Protein AF-A0A4Y3L1F6-F1 (afdb_monomer_lite)

Sequence (162 aa):
MAGRTELAGSAWRTVTEQWPRVVQTWRLVDDFLRQHPELPAAAQRTLEAGRARLAAAQQQRSPEARVRATLATVRRLADECVAHAPDDAALAEQVAAWRRGADRIDQALTLVAARRGLARRRMLARVVERTDALAGEAFDQLVADTGRQQPSPGTGADVPSG

Structure (mmCIF, N/CA/C/O backbone):
data_AF-A0A4Y3L1F6-F1
#
_entry.id   AF-A0A4Y3L1F6-F1
#
loop_
_atom_site.group_PDB
_atom_site.id
_atom_site.type_symbol
_atom_site.label_atom_id
_atom_site.label_alt_id
_atom_site.label_comp_id
_atom_site.label_asym_id
_atom_site.label_entity_id
_atom_site.label_seq_id
_atom_site.pdbx_PDB_ins_code
_atom_site.Cartn_x
_atom_site.Cartn_y
_atom_site.Cartn_z
_atom_site.occupancy
_atom_site.B_iso_or_equiv
_atom_site.auth_seq_id
_atom_site.auth_comp_id
_atom_site.auth_asym_id
_atom_site.auth_atom_id
_atom_site.pdbx_PDB_model_num
ATOM 1 N N . MET A 1 1 ? -33.761 6.310 20.588 1.00 41.97 1 MET A N 1
ATOM 2 C CA . MET A 1 1 ? -32.909 5.823 19.476 1.00 41.97 1 MET A CA 1
ATOM 3 C C . MET A 1 1 ? -32.125 6.991 18.860 1.00 41.97 1 MET A C 1
ATOM 5 O O . MET A 1 1 ? -32.514 7.479 17.812 1.00 41.97 1 MET A O 1
ATOM 9 N N . ALA A 1 2 ? -31.046 7.465 19.494 1.00 40.25 2 ALA A N 1
ATOM 10 C CA . ALA A 1 2 ? -30.348 8.699 19.081 1.00 40.25 2 ALA A CA 1
ATOM 11 C C . ALA A 1 2 ? -28.813 8.546 18.959 1.00 40.25 2 ALA A C 1
ATOM 13 O O . ALA A 1 2 ? -28.084 9.503 19.151 1.00 40.25 2 ALA A O 1
ATOM 14 N N . GLY A 1 3 ? -28.303 7.338 18.672 1.00 38.50 3 GLY A N 1
ATOM 15 C CA . GLY A 1 3 ? -26.856 7.050 18.738 1.00 38.50 3 GLY A CA 1
ATOM 16 C C . GLY A 1 3 ? -26.169 6.625 17.433 1.00 38.50 3 GLY A C 1
ATOM 17 O O . GLY A 1 3 ? -24.971 6.365 17.447 1.00 38.50 3 GLY A O 1
ATOM 18 N N . ARG A 1 4 ? -26.887 6.498 16.305 1.00 39.12 4 ARG A N 1
ATOM 19 C CA . ARG A 1 4 ? -26.308 5.963 15.047 1.00 39.12 4 ARG A CA 1
ATOM 20 C C . ARG A 1 4 ? -25.845 7.028 14.048 1.00 39.12 4 ARG A C 1
ATOM 22 O O . ARG A 1 4 ? -24.990 6.730 13.221 1.00 39.12 4 ARG A O 1
ATOM 29 N N . THR A 1 5 ? -26.347 8.256 14.132 1.00 40.31 5 THR A N 1
ATOM 30 C CA . THR A 1 5 ? -26.013 9.339 13.191 1.00 40.31 5 THR A CA 1
ATOM 31 C C . THR A 1 5 ? -24.719 10.082 13.553 1.00 40.31 5 THR A C 1
ATOM 33 O O . THR A 1 5 ? -23.971 10.465 12.657 1.00 40.31 5 THR A O 1
ATOM 36 N N . GLU A 1 6 ? -24.361 10.197 14.836 1.00 37.72 6 GLU A N 1
ATOM 37 C CA . GLU A 1 6 ? -23.118 10.874 15.264 1.00 37.72 6 GLU A CA 1
ATOM 38 C C . GLU A 1 6 ? -21.836 10.064 14.987 1.00 37.72 6 GLU A C 1
ATOM 40 O O . GLU A 1 6 ? -20.769 10.622 14.700 1.00 37.72 6 GLU A O 1
ATOM 45 N N . LEU A 1 7 ? -21.926 8.730 15.009 1.00 41.75 7 LEU A N 1
ATOM 46 C CA . LEU A 1 7 ? -20.793 7.852 14.698 1.00 41.75 7 LEU A CA 1
ATOM 47 C C . LEU A 1 7 ? -20.463 7.851 13.198 1.00 41.75 7 LEU A C 1
ATOM 49 O O . LEU A 1 7 ? -19.289 7.796 12.834 1.00 41.75 7 LEU A O 1
ATOM 53 N N . ALA A 1 8 ? -21.475 7.990 12.336 1.00 38.34 8 ALA A N 1
ATOM 54 C CA . ALA A 1 8 ? -21.279 8.118 10.896 1.00 38.34 8 ALA A CA 1
ATOM 55 C C . ALA A 1 8 ? -20.561 9.433 10.541 1.00 38.34 8 ALA A C 1
ATOM 57 O O . ALA A 1 8 ? -19.616 9.417 9.760 1.00 38.34 8 ALA A O 1
ATOM 58 N N . GLY A 1 9 ? -20.930 10.553 11.175 1.00 35.06 9 GLY A N 1
ATOM 59 C CA . GLY A 1 9 ? -20.340 11.869 10.892 1.00 35.06 9 GLY A CA 1
ATOM 60 C C . GLY A 1 9 ? -18.898 12.059 11.379 1.00 35.06 9 GLY A C 1
ATOM 61 O O . GLY A 1 9 ? -18.149 12.833 10.783 1.00 35.06 9 GLY A O 1
ATOM 62 N N . SER A 1 10 ? -18.483 11.366 12.444 1.00 45.97 10 SER A N 1
ATOM 63 C CA . SER A 1 10 ? -17.103 11.437 12.955 1.00 45.97 10 SER A CA 1
ATOM 64 C C . SER A 1 10 ? -16.158 10.473 12.233 1.00 45.97 10 SER A C 1
ATOM 66 O O . SER A 1 10 ? -15.043 10.864 11.900 1.00 45.97 10 SER A O 1
ATOM 68 N N . ALA A 1 11 ? -16.618 9.261 11.895 1.00 45.91 11 ALA A N 1
ATOM 69 C CA . ALA A 1 11 ? -15.868 8.347 11.034 1.00 45.91 11 ALA A CA 1
ATOM 70 C C . ALA A 1 11 ? -15.691 8.917 9.617 1.00 45.91 11 ALA A C 1
ATOM 72 O O . ALA A 1 11 ? -14.611 8.797 9.046 1.00 45.91 11 ALA A O 1
ATOM 73 N N . TRP A 1 12 ? -16.713 9.590 9.075 1.00 39.59 12 TRP A N 1
ATOM 74 C CA . TRP A 1 12 ? -16.629 10.265 7.778 1.00 39.59 12 TRP A CA 1
ATOM 75 C C . TRP A 1 12 ? -15.608 11.407 7.784 1.00 39.59 12 TRP A C 1
ATOM 77 O O . TRP A 1 12 ? -14.803 11.492 6.865 1.00 39.59 12 TRP A O 1
ATOM 87 N N . ARG A 1 13 ? -15.558 12.210 8.858 1.00 44.97 13 ARG A N 1
ATOM 88 C CA . ARG A 1 13 ? -14.578 13.300 9.001 1.00 44.97 13 ARG A CA 1
ATOM 89 C C . ARG A 1 13 ? -13.135 12.812 9.064 1.00 44.97 13 ARG A C 1
ATOM 91 O O . ARG A 1 13 ? -12.298 13.342 8.346 1.00 44.97 13 ARG A O 1
ATOM 98 N N . THR A 1 14 ? -12.850 11.767 9.843 1.00 46.41 14 THR A N 1
ATOM 99 C CA . THR A 1 14 ? -11.494 11.191 9.913 1.00 46.41 14 THR A CA 1
ATOM 100 C C . THR A 1 14 ? -11.071 10.582 8.576 1.00 46.41 14 THR A C 1
ATOM 102 O O . THR A 1 14 ? -9.917 10.700 8.183 1.00 46.41 14 THR A O 1
ATOM 105 N N . VAL A 1 15 ? -12.013 9.986 7.841 1.00 44.31 15 VAL A N 1
ATOM 106 C CA . VAL A 1 15 ? -11.771 9.487 6.484 1.00 44.31 15 VAL A CA 1
ATOM 107 C C . VAL A 1 15 ? -11.466 10.631 5.518 1.00 44.31 15 VAL A C 1
ATOM 109 O O . VAL A 1 15 ? -10.525 10.504 4.748 1.00 44.31 15 VAL A O 1
ATOM 112 N N . THR A 1 16 ? -12.194 11.750 5.575 1.00 48.69 16 THR A N 1
ATOM 113 C CA . THR A 1 16 ? -11.949 12.914 4.703 1.00 48.69 16 THR A CA 1
ATOM 114 C C . THR A 1 16 ? -10.721 13.743 5.096 1.00 48.69 16 THR A C 1
ATOM 116 O O . THR A 1 16 ? -10.117 14.367 4.233 1.00 48.69 16 THR A O 1
ATOM 119 N N . GLU A 1 17 ? -10.315 13.741 6.368 1.00 47.56 17 GLU A N 1
ATOM 120 C CA . GLU A 1 17 ? -9.121 14.456 6.851 1.00 47.56 17 GLU A CA 1
ATOM 121 C C . GLU A 1 17 ? -7.819 13.688 6.561 1.00 47.56 17 GLU A C 1
ATOM 123 O O . GLU A 1 17 ? -6.792 14.308 6.302 1.00 47.56 17 GLU A O 1
ATOM 128 N N . GLN A 1 18 ? -7.856 12.348 6.540 1.00 46.97 18 GLN A N 1
ATOM 129 C CA . GLN A 1 18 ? -6.707 11.497 6.172 1.00 46.97 18 GLN A CA 1
ATOM 130 C C . GLN A 1 18 ? -6.608 11.224 4.655 1.00 46.97 18 GLN A C 1
ATOM 132 O O . GLN A 1 18 ? -5.600 10.731 4.161 1.00 46.97 18 GLN A O 1
ATOM 137 N N . TRP A 1 19 ? -7.616 11.663 3.898 1.00 48.81 19 TRP A N 1
ATOM 138 C CA . TRP A 1 19 ? -7.794 11.528 2.448 1.00 48.81 19 TRP A CA 1
ATOM 139 C C . TRP A 1 19 ? -6.757 12.189 1.506 1.00 48.81 19 TRP A C 1
ATOM 141 O O . TRP A 1 19 ? -6.634 11.712 0.374 1.00 48.81 19 TRP A O 1
ATOM 151 N N . PRO A 1 20 ? -6.041 13.289 1.846 1.00 59.47 20 PRO A N 1
ATOM 152 C CA . PRO A 1 20 ? -5.452 14.122 0.796 1.00 59.47 20 PRO A CA 1
ATOM 153 C C . PRO A 1 20 ? -4.275 13.473 0.065 1.00 59.47 20 PRO A C 1
ATOM 155 O O . PRO A 1 20 ? -4.104 13.745 -1.119 1.00 59.47 20 PRO A O 1
ATOM 158 N N . ARG A 1 21 ? -3.491 12.596 0.705 1.00 58.03 21 ARG A N 1
ATOM 159 C CA . ARG A 1 21 ? -2.266 12.067 0.078 1.00 58.03 21 ARG A CA 1
ATOM 160 C C . ARG A 1 21 ? -2.539 11.002 -0.977 1.00 58.03 21 ARG A C 1
ATOM 162 O O . ARG A 1 21 ? -2.058 11.142 -2.089 1.00 58.03 21 ARG A O 1
ATOM 169 N N . VAL A 1 22 ? -3.383 10.011 -0.690 1.00 60.03 22 VAL A N 1
ATOM 170 C CA . VAL A 1 22 ? -3.716 8.964 -1.675 1.00 60.03 22 VAL A CA 1
ATOM 171 C C . VAL A 1 22 ? -4.420 9.552 -2.901 1.00 60.03 22 VAL A C 1
ATOM 173 O O . VAL A 1 22 ? -4.118 9.172 -4.028 1.00 60.03 22 VAL A O 1
ATOM 176 N N . VAL A 1 23 ? -5.314 10.527 -2.710 1.00 63.19 23 VAL A N 1
ATOM 177 C CA . VAL A 1 23 ? -5.968 11.224 -3.830 1.00 63.19 23 VAL A CA 1
ATOM 178 C C . VAL A 1 23 ? -5.000 12.120 -4.604 1.00 63.19 23 VAL A C 1
ATOM 180 O O . VAL A 1 23 ? -5.129 12.237 -5.821 1.00 63.19 23 VAL A O 1
ATOM 183 N N . GLN A 1 24 ? -4.018 12.738 -3.942 1.00 65.62 24 GLN A N 1
ATOM 184 C CA . GLN A 1 24 ? -2.941 13.444 -4.643 1.00 65.62 24 GLN A CA 1
ATOM 185 C C . GLN A 1 24 ? -2.116 12.475 -5.491 1.00 65.62 24 GLN A C 1
ATOM 187 O O . GLN A 1 24 ? -1.905 12.750 -6.667 1.00 65.62 24 GLN A O 1
ATOM 192 N N . THR A 1 25 ? -1.764 11.307 -4.955 1.00 65.19 25 THR A N 1
ATOM 193 C CA . THR A 1 25 ? -1.086 10.249 -5.711 1.00 65.19 25 THR A CA 1
ATOM 194 C C . THR A 1 25 ? -1.906 9.800 -6.928 1.00 65.19 25 THR A C 1
ATOM 196 O O . THR A 1 25 ? -1.343 9.588 -7.995 1.00 65.19 25 THR A O 1
ATOM 199 N N . TRP A 1 26 ? -3.243 9.729 -6.833 1.00 69.88 26 TRP A N 1
ATOM 200 C CA . TRP A 1 26 ? -4.094 9.423 -7.998 1.00 69.88 26 TRP A CA 1
ATOM 201 C C . TRP A 1 26 ? -3.981 10.472 -9.093 1.00 69.88 26 TRP A C 1
ATOM 203 O O . TRP A 1 26 ? -3.902 10.121 -10.266 1.00 69.88 26 TRP A O 1
ATOM 213 N N . ARG A 1 27 ? -3.979 11.752 -8.711 1.00 69.75 27 ARG A N 1
ATOM 214 C CA . ARG A 1 27 ? -3.815 12.846 -9.670 1.00 69.75 27 ARG A CA 1
ATOM 215 C C . ARG A 1 27 ? -2.443 12.800 -10.319 1.00 69.75 27 ARG A C 1
ATOM 217 O O . ARG A 1 27 ? -2.371 12.979 -11.521 1.00 69.75 27 ARG A O 1
ATOM 224 N N . LEU A 1 28 ? -1.395 12.480 -9.561 1.00 69.69 28 LEU A N 1
ATOM 225 C CA . LEU A 1 28 ? -0.049 12.328 -10.110 1.00 69.69 28 LEU A CA 1
ATOM 226 C C . LEU A 1 28 ? 0.022 11.198 -11.141 1.00 69.69 28 LEU A C 1
ATOM 228 O O . LEU A 1 28 ? 0.566 11.414 -12.215 1.00 69.69 28 LEU A O 1
ATOM 232 N N . VAL A 1 29 ? -0.579 10.034 -10.870 1.00 70.38 29 VAL A N 1
ATOM 233 C CA . VAL A 1 29 ? -0.622 8.932 -11.848 1.00 70.38 29 VAL A CA 1
ATOM 234 C C . VAL A 1 29 ? -1.465 9.302 -13.072 1.00 70.38 29 VAL A C 1
ATOM 236 O O . VAL A 1 29 ? -1.033 9.067 -14.196 1.00 70.38 29 VAL A O 1
ATOM 239 N N . ASP A 1 30 ? -2.644 9.900 -12.880 1.00 73.06 30 ASP A N 1
ATOM 240 C CA . ASP A 1 30 ? -3.526 10.303 -13.985 1.00 73.06 30 ASP A CA 1
ATOM 241 C C . ASP A 1 30 ? -2.901 11.403 -14.856 1.00 73.06 30 ASP A C 1
ATOM 243 O O . ASP A 1 30 ? -3.017 11.367 -16.082 1.00 73.06 30 ASP A O 1
ATOM 247 N N . ASP A 1 31 ? -2.237 12.378 -14.237 1.00 78.25 31 ASP A N 1
ATOM 248 C CA . ASP A 1 31 ? -1.543 13.449 -14.944 1.00 78.25 31 ASP A CA 1
ATOM 249 C C . ASP A 1 31 ? -0.284 12.919 -15.638 1.00 78.25 31 ASP A C 1
ATOM 251 O O . ASP A 1 31 ? -0.050 13.282 -16.787 1.00 78.25 31 ASP A O 1
ATOM 255 N N . PHE A 1 32 ? 0.466 12.004 -15.015 1.00 73.94 32 PHE A N 1
ATOM 256 C CA . PHE A 1 32 ? 1.621 11.348 -15.631 1.00 73.94 32 PHE A CA 1
ATOM 257 C C . PHE A 1 32 ? 1.221 10.514 -16.855 1.00 73.94 32 PHE A C 1
ATOM 259 O O . PHE A 1 32 ? 1.794 10.686 -17.925 1.00 73.94 32 PHE A O 1
ATOM 266 N N . LEU A 1 33 ? 0.183 9.677 -16.745 1.00 77.25 33 LEU A N 1
ATOM 267 C CA . LEU A 1 33 ? -0.335 8.899 -17.879 1.00 77.25 33 LEU A CA 1
ATOM 268 C C . LEU A 1 33 ? -0.858 9.799 -19.008 1.00 77.25 33 LEU A C 1
ATOM 270 O O . LEU A 1 33 ? -0.708 9.464 -20.180 1.00 77.25 33 LEU A O 1
ATOM 274 N N . ARG A 1 34 ? -1.451 10.954 -18.674 1.00 79.62 34 ARG A N 1
ATOM 275 C CA . ARG A 1 34 ? -1.901 11.938 -19.670 1.00 79.62 34 ARG A CA 1
ATOM 276 C C . ARG A 1 34 ? -0.733 12.650 -20.353 1.00 79.62 34 ARG A C 1
ATOM 278 O O . ARG A 1 34 ? -0.837 12.962 -21.535 1.00 79.62 34 ARG A O 1
ATOM 285 N N . GLN A 1 35 ? 0.330 12.951 -19.609 1.00 79.56 35 GLN A N 1
ATOM 286 C CA . GLN A 1 35 ? 1.521 13.639 -20.115 1.00 79.56 35 GLN A CA 1
ATOM 287 C C . GLN A 1 35 ? 2.442 12.714 -20.913 1.00 79.56 35 GLN A C 1
ATOM 289 O O . GLN A 1 35 ? 3.167 13.211 -21.768 1.00 79.56 35 GLN A O 1
ATOM 294 N N . HIS A 1 36 ? 2.367 11.402 -20.673 1.00 74.38 36 HIS A N 1
ATOM 295 C CA . HIS A 1 36 ? 3.217 10.400 -21.310 1.00 74.38 36 HIS A CA 1
ATOM 296 C C . HIS A 1 36 ? 2.416 9.292 -22.028 1.00 74.38 36 HIS A C 1
ATOM 298 O O . HIS A 1 36 ? 2.509 8.111 -21.660 1.00 74.38 36 HIS A O 1
ATOM 304 N N . PRO A 1 37 ? 1.614 9.620 -23.063 1.00 77.88 37 PRO A N 1
ATOM 305 C CA . PRO A 1 37 ? 0.898 8.616 -23.856 1.00 77.88 37 PRO A CA 1
ATOM 306 C C . PRO A 1 37 ? 1.834 7.642 -24.595 1.00 77.88 37 PRO A C 1
ATOM 308 O O . PRO A 1 37 ? 1.403 6.563 -24.998 1.00 77.88 37 PRO A O 1
ATOM 311 N N . GLU A 1 38 ? 3.109 7.999 -24.756 1.00 77.12 38 GLU A N 1
ATOM 312 C CA . GLU A 1 38 ? 4.166 7.206 -25.388 1.00 77.12 38 GLU A CA 1
ATOM 313 C C . GLU A 1 38 ? 4.711 6.063 -24.519 1.00 77.12 38 GLU A C 1
ATOM 315 O O . GLU A 1 38 ? 5.531 5.274 -24.994 1.00 77.12 38 GLU A O 1
ATOM 320 N N . LEU A 1 39 ? 4.286 5.955 -23.254 1.00 71.88 39 LEU A N 1
ATOM 321 C CA . LEU A 1 39 ? 4.744 4.877 -22.379 1.00 71.88 39 LEU A CA 1
ATOM 322 C C . LEU A 1 39 ? 4.455 3.494 -22.977 1.00 71.88 39 LEU A C 1
ATOM 324 O O . LEU A 1 39 ? 3.389 3.275 -23.559 1.00 71.88 39 LEU A O 1
ATOM 328 N N . PRO A 1 40 ? 5.347 2.509 -22.760 1.00 77.56 40 PRO A N 1
ATOM 329 C CA . PRO A 1 40 ? 5.067 1.134 -23.137 1.00 77.56 40 PRO A CA 1
ATOM 330 C C . PRO A 1 40 ? 3.726 0.672 -22.556 1.00 77.56 40 PRO A C 1
ATOM 332 O O . PRO A 1 40 ? 3.457 0.847 -21.366 1.00 77.56 40 PRO A O 1
ATOM 335 N N . ALA A 1 41 ? 2.905 0.002 -23.368 1.00 79.06 41 ALA A N 1
ATOM 336 C CA . ALA A 1 41 ? 1.581 -0.472 -22.951 1.00 79.06 41 ALA A CA 1
ATOM 337 C C . ALA A 1 41 ? 1.621 -1.410 -21.725 1.00 79.06 41 ALA A C 1
ATOM 339 O O . ALA A 1 41 ? 0.612 -1.609 -21.053 1.00 79.06 41 ALA A O 1
ATOM 340 N N . ALA A 1 42 ? 2.766 -2.036 -21.435 1.00 72.00 42 ALA A N 1
ATOM 341 C CA . ALA A 1 42 ? 2.970 -2.791 -20.200 1.00 72.00 42 ALA A CA 1
ATOM 342 C C . ALA A 1 42 ? 3.043 -1.871 -18.965 1.00 72.00 42 ALA A C 1
ATOM 344 O O . ALA A 1 42 ? 2.340 -2.117 -17.990 1.00 72.00 42 ALA A O 1
ATOM 345 N N . ALA A 1 43 ? 3.809 -0.778 -19.035 1.00 73.81 43 ALA A N 1
ATOM 346 C CA . ALA A 1 43 ? 3.949 0.191 -17.948 1.00 73.81 43 ALA A CA 1
ATOM 347 C C . ALA A 1 43 ? 2.632 0.933 -17.668 1.00 73.81 43 ALA A C 1
ATOM 349 O O . ALA A 1 43 ? 2.216 1.036 -16.513 1.00 73.81 43 ALA A O 1
ATOM 350 N N . GLN A 1 44 ? 1.921 1.357 -18.722 1.00 77.31 44 GLN A N 1
ATOM 351 C CA . GLN A 1 44 ? 0.593 1.975 -18.589 1.00 77.31 44 GLN A CA 1
ATOM 352 C C . GLN A 1 44 ? -0.389 1.038 -17.873 1.00 77.31 44 GLN A C 1
ATOM 354 O O . GLN A 1 44 ? -1.023 1.434 -16.897 1.00 77.31 44 GLN A O 1
ATOM 359 N N . ARG A 1 45 ? -0.445 -0.239 -18.281 1.00 82.56 45 ARG A N 1
ATOM 360 C CA . ARG A 1 45 ? -1.315 -1.240 -17.642 1.00 82.56 45 ARG A CA 1
ATOM 361 C C . ARG A 1 45 ? -0.966 -1.476 -16.175 1.00 82.56 45 ARG A C 1
ATOM 363 O O . ARG A 1 45 ? -1.878 -1.657 -15.371 1.00 82.56 45 ARG A O 1
ATOM 370 N N . THR A 1 46 ? 0.314 -1.466 -15.807 1.00 80.62 46 THR A N 1
ATOM 371 C CA . THR A 1 46 ? 0.740 -1.602 -14.404 1.00 80.62 46 THR A CA 1
ATOM 372 C C . THR A 1 46 ? 0.268 -0.413 -13.564 1.00 80.62 46 THR A C 1
ATOM 374 O O . THR A 1 46 ? -0.328 -0.613 -12.502 1.00 80.62 46 THR A O 1
ATOM 377 N N . LEU A 1 47 ? 0.440 0.817 -14.061 1.00 80.44 47 LEU A N 1
ATOM 378 C CA . LEU A 1 47 ? -0.030 2.035 -13.389 1.00 80.44 47 LEU A CA 1
ATOM 379 C C . LEU A 1 47 ? -1.560 2.056 -13.240 1.00 80.44 47 LEU A C 1
ATOM 381 O O . LEU A 1 47 ? -2.079 2.297 -12.146 1.00 80.44 47 LEU A O 1
ATOM 385 N N . GLU A 1 48 ? -2.293 1.730 -14.304 1.00 84.12 48 GLU A N 1
ATOM 386 C CA . GLU A 1 48 ? -3.757 1.648 -14.294 1.00 84.12 48 GLU A CA 1
ATOM 387 C C . GLU A 1 48 ? -4.274 0.558 -13.347 1.00 84.12 48 GLU A C 1
ATOM 389 O O . GLU A 1 48 ? -5.205 0.792 -12.570 1.00 84.12 48 GLU A O 1
ATOM 394 N N . ALA A 1 49 ? -3.655 -0.626 -13.360 1.00 85.31 49 ALA A N 1
ATOM 395 C CA . ALA A 1 49 ? -4.020 -1.719 -12.467 1.00 85.31 49 ALA A CA 1
ATOM 396 C C . ALA A 1 49 ? -3.736 -1.365 -11.000 1.00 85.31 49 ALA A C 1
ATOM 398 O O . ALA A 1 49 ? -4.569 -1.635 -10.130 1.00 85.31 49 ALA A O 1
ATOM 399 N N . GLY A 1 50 ? -2.595 -0.728 -10.719 1.00 83.12 50 GLY A N 1
ATOM 400 C CA . GLY A 1 50 ? -2.263 -0.194 -9.399 1.00 83.12 50 GLY A CA 1
ATOM 401 C C . GLY A 1 50 ? -3.317 0.801 -8.911 1.00 83.12 50 GLY A C 1
ATOM 402 O O . GLY A 1 50 ? -3.868 0.638 -7.817 1.00 83.12 50 GLY A O 1
ATOM 403 N N . ARG A 1 51 ? -3.672 1.774 -9.758 1.00 82.62 51 ARG A N 1
ATOM 404 C CA . ARG A 1 51 ? -4.720 2.768 -9.486 1.00 82.62 51 ARG A CA 1
ATOM 405 C C . ARG A 1 51 ? -6.071 2.112 -9.196 1.00 82.62 51 ARG A C 1
ATOM 407 O O . ARG A 1 51 ? -6.698 2.424 -8.184 1.00 82.62 51 ARG A O 1
ATOM 414 N N . ALA A 1 52 ? -6.515 1.185 -10.044 1.00 86.31 52 ALA A N 1
ATOM 415 C CA . ALA A 1 52 ? -7.802 0.510 -9.887 1.00 86.31 52 ALA A CA 1
ATOM 416 C C . ALA A 1 52 ? -7.885 -0.286 -8.573 1.00 86.31 52 ALA A C 1
ATOM 418 O O . ALA A 1 52 ? -8.902 -0.245 -7.876 1.00 86.31 52 ALA A O 1
ATOM 419 N N . ARG A 1 53 ? -6.803 -0.974 -8.187 1.00 86.56 53 ARG A N 1
ATOM 420 C CA . ARG A 1 53 ? -6.728 -1.713 -6.915 1.00 86.56 53 ARG A CA 1
ATOM 421 C C . ARG A 1 53 ? -6.787 -0.779 -5.716 1.00 86.56 53 ARG A C 1
ATOM 423 O O . ARG A 1 53 ? -7.510 -1.063 -4.764 1.00 86.56 53 ARG A O 1
ATOM 430 N N . LEU A 1 54 ? -6.087 0.351 -5.777 1.00 82.12 54 LEU A N 1
ATOM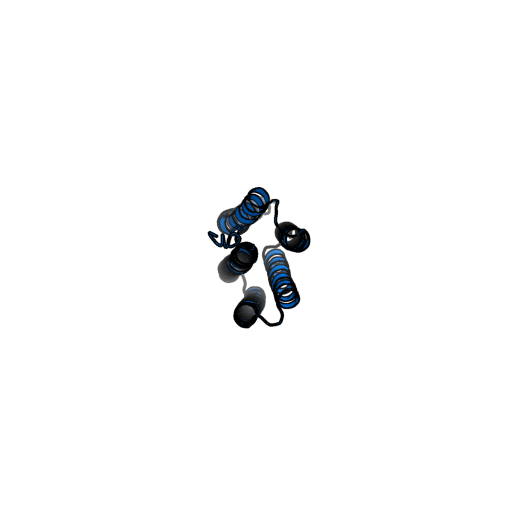 431 C CA . LEU A 1 54 ? -6.128 1.343 -4.710 1.00 82.12 54 LEU A CA 1
ATOM 432 C C . LEU A 1 54 ? -7.526 1.964 -4.586 1.00 82.12 54 LEU A C 1
ATOM 434 O O . LEU A 1 54 ? -8.036 2.100 -3.477 1.00 82.12 54 LEU A O 1
ATOM 438 N N . ALA A 1 55 ? -8.199 2.244 -5.704 1.00 84.12 55 ALA A N 1
ATOM 439 C CA . ALA A 1 55 ? -9.599 2.668 -5.708 1.00 84.12 55 ALA A CA 1
ATOM 440 C C . ALA A 1 55 ? -10.523 1.631 -5.056 1.00 84.12 55 ALA A C 1
ATOM 442 O O . ALA A 1 55 ? -11.337 1.982 -4.201 1.00 84.12 55 ALA A O 1
ATOM 443 N N . ALA A 1 56 ? -10.354 0.349 -5.380 1.00 84.38 56 ALA A N 1
ATOM 444 C CA . ALA A 1 56 ? -11.102 -0.734 -4.746 1.00 84.38 56 ALA A CA 1
ATOM 445 C C . ALA A 1 56 ? -10.787 -0.875 -3.242 1.00 84.38 56 ALA A C 1
ATOM 447 O O . ALA A 1 56 ? -11.684 -1.151 -2.440 1.00 84.38 56 ALA A O 1
ATOM 448 N N . ALA A 1 57 ? -9.537 -0.639 -2.833 1.00 85.31 57 ALA A N 1
ATOM 449 C CA . ALA A 1 57 ? -9.142 -0.610 -1.428 1.00 85.31 57 ALA A CA 1
ATOM 450 C C . ALA A 1 57 ? -9.853 0.514 -0.661 1.00 85.31 57 ALA A C 1
ATOM 452 O O . ALA A 1 57 ? -10.267 0.307 0.477 1.00 85.31 57 ALA A O 1
ATOM 453 N N . GLN A 1 58 ? -10.084 1.671 -1.288 1.00 81.38 58 GLN A N 1
ATOM 454 C CA . GLN A 1 58 ? -10.798 2.788 -0.657 1.00 81.38 58 GLN A CA 1
ATOM 455 C C . GLN A 1 58 ? -12.305 2.549 -0.500 1.00 81.38 58 GLN A C 1
ATOM 457 O O . GLN A 1 58 ? -12.926 3.102 0.409 1.00 81.38 58 GLN A O 1
ATOM 462 N N . GLN A 1 59 ? -12.899 1.679 -1.319 1.00 84.56 59 GLN A N 1
ATOM 463 C CA . GLN A 1 59 ? -14.319 1.321 -1.215 1.00 84.56 59 GLN A CA 1
ATOM 464 C C . GLN A 1 59 ? -14.633 0.401 -0.020 1.00 84.56 59 GLN A C 1
ATOM 466 O O . GLN A 1 59 ? -15.800 0.105 0.250 1.00 84.56 59 GLN A O 1
ATOM 471 N N . GLN A 1 60 ? -13.621 -0.050 0.732 1.00 86.69 60 GLN A N 1
ATOM 472 C CA . GLN A 1 60 ? -13.845 -0.913 1.890 1.00 86.69 60 GLN A CA 1
ATOM 473 C C . GLN A 1 60 ? -14.592 -0.176 3.013 1.00 86.69 60 GLN A C 1
ATOM 475 O O . GLN A 1 60 ? -14.355 0.999 3.311 1.00 86.69 60 GLN A O 1
ATOM 480 N N . ARG A 1 61 ? -15.509 -0.888 3.679 1.00 83.62 61 ARG A N 1
ATOM 481 C CA . ARG A 1 61 ? -16.423 -0.288 4.667 1.00 83.62 61 ARG A CA 1
ATOM 482 C C . ARG A 1 61 ? -15.740 0.121 5.972 1.00 83.62 61 ARG A C 1
ATOM 484 O O . ARG A 1 61 ? -16.176 1.092 6.583 1.00 83.62 61 ARG A O 1
ATOM 491 N N . SER A 1 62 ? -14.697 -0.590 6.402 1.00 88.50 62 SER A N 1
ATOM 492 C CA . SER A 1 62 ? -13.966 -0.277 7.635 1.00 88.50 62 SER A CA 1
ATOM 493 C C . SER A 1 62 ? -12.562 0.263 7.347 1.00 88.50 62 SER A C 1
ATOM 495 O O . SER A 1 62 ? -11.928 -0.188 6.390 1.00 88.50 62 SER A O 1
ATOM 497 N N . PRO A 1 63 ? -12.036 1.186 8.175 1.00 86.94 63 PRO A N 1
ATOM 498 C CA . PRO A 1 63 ? -10.666 1.675 8.026 1.00 86.94 63 PRO A CA 1
ATOM 499 C C . PRO A 1 63 ? -9.628 0.547 8.071 1.00 86.94 63 PRO A C 1
ATOM 501 O O . PRO A 1 63 ? -8.657 0.570 7.327 1.00 86.94 63 PRO A O 1
ATOM 504 N N . GLU A 1 64 ? -9.849 -0.481 8.891 1.00 90.00 64 GLU A N 1
ATOM 505 C CA . GLU A 1 64 ? -8.957 -1.637 8.985 1.00 90.00 64 GLU A CA 1
ATOM 506 C C . GLU A 1 64 ? -8.947 -2.461 7.691 1.00 90.00 64 GLU A C 1
ATOM 508 O O . GLU A 1 64 ? -7.887 -2.906 7.251 1.00 90.00 64 GLU A O 1
ATOM 513 N N . ALA A 1 65 ? -10.113 -2.652 7.063 1.00 89.44 65 ALA A N 1
ATOM 514 C CA . ALA A 1 65 ? -10.205 -3.341 5.780 1.00 89.44 65 ALA A CA 1
ATOM 515 C C . ALA A 1 65 ? -9.549 -2.525 4.659 1.00 89.44 65 ALA A C 1
ATOM 517 O O . ALA A 1 65 ? -8.856 -3.107 3.826 1.00 89.44 65 ALA A O 1
ATOM 518 N N . ARG A 1 66 ? -9.696 -1.190 4.674 1.00 89.94 66 ARG A N 1
ATOM 519 C CA . ARG A 1 66 ? -8.989 -0.299 3.737 1.00 89.94 66 ARG A CA 1
ATOM 520 C C . ARG A 1 66 ? -7.484 -0.429 3.883 1.00 89.94 66 ARG A C 1
ATOM 522 O O . ARG A 1 66 ? -6.817 -0.683 2.892 1.00 89.94 66 ARG A O 1
ATOM 529 N N . VAL A 1 67 ? -6.964 -0.334 5.111 1.00 92.06 67 VAL A N 1
ATOM 530 C CA . VAL A 1 67 ? -5.528 -0.488 5.387 1.00 92.06 67 VAL A CA 1
ATOM 531 C C . VAL A 1 67 ? -5.013 -1.804 4.813 1.00 92.06 67 VAL A C 1
ATOM 533 O O . VAL A 1 67 ? -4.074 -1.795 4.024 1.00 92.06 67 VAL A O 1
ATOM 536 N N . ARG A 1 68 ? -5.664 -2.932 5.125 1.00 94.19 68 ARG A N 1
ATOM 537 C CA . ARG A 1 68 ? -5.249 -4.246 4.606 1.00 94.19 68 ARG A CA 1
ATOM 538 C C . ARG A 1 68 ? -5.265 -4.306 3.080 1.00 94.19 68 ARG A C 1
ATOM 540 O O . ARG A 1 68 ? -4.324 -4.823 2.484 1.00 94.19 68 ARG A O 1
ATOM 547 N N . ALA A 1 69 ? -6.310 -3.776 2.448 1.00 91.44 69 ALA A N 1
ATOM 548 C CA . ALA A 1 69 ? -6.424 -3.757 0.993 1.00 91.44 69 ALA A CA 1
ATOM 549 C C . ALA A 1 69 ? -5.356 -2.859 0.336 1.00 91.44 69 ALA A C 1
ATOM 551 O O . ALA A 1 69 ? -4.774 -3.233 -0.686 1.00 91.44 69 ALA A O 1
ATOM 552 N N . THR A 1 70 ? -5.032 -1.718 0.947 1.00 90.88 70 THR A N 1
ATOM 553 C CA . THR A 1 70 ? -3.942 -0.844 0.497 1.00 90.88 70 THR A CA 1
ATOM 554 C C . THR A 1 70 ? -2.587 -1.537 0.640 1.00 90.88 70 THR A C 1
ATOM 556 O O . THR A 1 70 ? -1.818 -1.561 -0.317 1.00 90.88 70 THR A O 1
ATOM 559 N N . LEU A 1 71 ? -2.304 -2.186 1.775 1.00 94.19 71 LEU A N 1
ATOM 560 C CA . LEU A 1 71 ? -1.060 -2.944 1.964 1.00 94.19 71 LEU A CA 1
ATOM 561 C C . LEU A 1 71 ? -0.920 -4.102 0.971 1.00 94.19 71 LEU A C 1
ATOM 563 O O . LEU A 1 71 ? 0.170 -4.342 0.455 1.00 94.19 71 LEU A O 1
ATOM 567 N N . ALA A 1 72 ? -2.014 -4.806 0.670 1.00 94.00 72 ALA A N 1
ATOM 568 C CA . ALA A 1 72 ? -2.022 -5.838 -0.364 1.00 94.00 72 ALA A CA 1
ATOM 569 C C . ALA A 1 72 ? -1.682 -5.259 -1.747 1.00 94.00 72 ALA A C 1
ATOM 571 O O . ALA A 1 72 ? -0.952 -5.885 -2.514 1.00 94.00 72 ALA A O 1
ATOM 572 N N . THR A 1 73 ? -2.157 -4.046 -2.042 1.00 90.94 73 THR A N 1
ATOM 573 C CA . THR A 1 73 ? -1.814 -3.330 -3.278 1.00 90.94 73 THR A CA 1
ATOM 574 C C . THR A 1 73 ? -0.326 -2.982 -3.319 1.00 90.94 73 THR A C 1
ATOM 576 O O . THR A 1 73 ? 0.324 -3.288 -4.311 1.00 90.94 73 THR A O 1
ATOM 579 N N . VAL A 1 74 ? 0.235 -2.433 -2.235 1.00 91.81 74 VAL A N 1
ATOM 580 C CA . VAL A 1 74 ? 1.673 -2.108 -2.137 1.00 91.81 74 VAL A CA 1
ATOM 581 C C . VAL A 1 74 ? 2.544 -3.350 -2.331 1.00 91.81 74 VAL A C 1
ATOM 583 O O . VAL A 1 74 ? 3.490 -3.317 -3.109 1.00 91.81 74 VAL A O 1
ATOM 586 N N . ARG A 1 75 ? 2.215 -4.467 -1.669 1.00 94.19 75 ARG A N 1
ATOM 587 C CA . ARG A 1 75 ? 2.961 -5.730 -1.817 1.00 94.19 75 ARG A CA 1
ATOM 588 C C . ARG A 1 75 ? 2.951 -6.232 -3.256 1.00 94.19 75 ARG A C 1
ATOM 590 O O . ARG A 1 75 ? 3.994 -6.613 -3.771 1.00 94.19 75 ARG A O 1
ATOM 597 N N . ARG A 1 76 ? 1.788 -6.168 -3.905 1.00 91.56 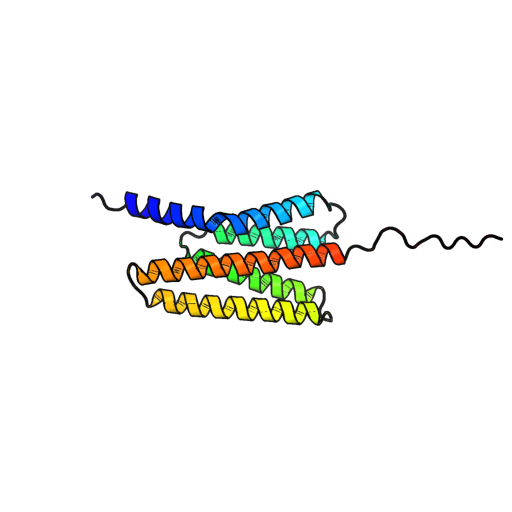76 ARG A N 1
ATOM 598 C CA . ARG A 1 76 ? 1.637 -6.588 -5.295 1.00 91.56 76 ARG A CA 1
ATOM 599 C C . ARG A 1 76 ? 2.409 -5.695 -6.261 1.00 91.56 76 ARG A C 1
ATOM 601 O O . ARG A 1 76 ? 3.015 -6.217 -7.183 1.00 91.56 76 ARG A O 1
ATOM 608 N N . LEU A 1 77 ? 2.419 -4.381 -6.038 1.00 86.38 77 LEU A N 1
ATOM 609 C CA . LEU A 1 77 ? 3.261 -3.464 -6.811 1.00 86.38 77 LEU A CA 1
ATOM 610 C C . LEU A 1 77 ? 4.742 -3.800 -6.628 1.00 86.38 77 LEU A C 1
ATOM 612 O O . LEU A 1 77 ? 5.475 -3.855 -7.603 1.00 86.38 77 LEU A O 1
ATOM 616 N N . ALA A 1 78 ? 5.163 -4.111 -5.403 1.00 88.88 78 ALA A N 1
ATOM 617 C CA . ALA A 1 78 ? 6.512 -4.590 -5.124 1.00 88.88 78 ALA A CA 1
ATOM 618 C C . ALA A 1 78 ? 6.862 -5.875 -5.904 1.00 88.88 78 ALA A C 1
ATOM 620 O O . ALA A 1 78 ? 7.951 -5.967 -6.465 1.00 88.88 78 ALA A O 1
ATOM 621 N N . ASP A 1 79 ? 5.957 -6.862 -5.943 1.00 89.94 79 ASP A N 1
ATOM 622 C CA . ASP A 1 79 ? 6.131 -8.083 -6.746 1.00 89.94 79 ASP A CA 1
ATOM 623 C C . ASP A 1 79 ? 6.233 -7.755 -8.247 1.00 89.94 79 ASP A C 1
ATOM 625 O O . ASP A 1 79 ? 7.104 -8.273 -8.944 1.00 89.94 79 ASP A O 1
ATOM 629 N N . GLU A 1 80 ? 5.359 -6.870 -8.738 1.00 85.88 80 GLU A N 1
ATOM 630 C CA . GLU A 1 80 ? 5.328 -6.435 -10.135 1.00 85.88 80 GLU A CA 1
ATOM 631 C C . GLU A 1 80 ? 6.627 -5.693 -10.507 1.00 85.88 80 GLU A C 1
ATOM 633 O O . GLU A 1 80 ? 7.217 -6.019 -11.531 1.00 85.88 80 GLU A O 1
ATOM 638 N N . CYS A 1 81 ? 7.145 -4.787 -9.673 1.00 82.62 81 CYS A N 1
ATOM 639 C CA . CYS A 1 81 ? 8.402 -4.071 -9.924 1.00 82.62 81 CYS A CA 1
ATOM 640 C C . CYS A 1 81 ? 9.602 -5.015 -10.087 1.00 82.62 81 CYS A C 1
ATOM 642 O O . CYS A 1 81 ? 10.324 -4.927 -11.079 1.00 82.62 81 CYS A O 1
ATOM 644 N N . VAL A 1 82 ? 9.787 -5.961 -9.158 1.00 85.12 82 VAL A N 1
ATOM 645 C CA . VAL A 1 82 ? 10.898 -6.930 -9.227 1.00 85.12 82 VAL A CA 1
ATOM 646 C C . VAL A 1 82 ? 10.796 -7.805 -10.475 1.00 85.12 82 VAL A C 1
ATOM 648 O O . VAL A 1 82 ? 11.809 -8.121 -11.088 1.00 85.12 82 VAL A O 1
ATOM 651 N N . ALA A 1 83 ? 9.581 -8.171 -10.890 1.00 84.06 83 ALA A N 1
ATOM 652 C CA . ALA A 1 83 ? 9.385 -8.972 -12.095 1.00 84.06 83 ALA A CA 1
ATOM 653 C C . ALA A 1 83 ? 9.794 -8.237 -13.387 1.00 84.06 83 ALA A C 1
ATOM 655 O O . ALA A 1 83 ? 10.170 -8.895 -14.355 1.00 84.06 83 ALA A O 1
ATOM 656 N N . HIS A 1 84 ? 9.724 -6.901 -13.417 1.00 78.44 84 HIS A N 1
ATOM 657 C CA . HIS A 1 84 ? 10.095 -6.106 -14.595 1.00 78.44 84 HIS A CA 1
ATOM 658 C C . HIS A 1 84 ? 11.592 -5.778 -14.656 1.00 78.44 84 HIS A C 1
ATOM 660 O O . HIS A 1 84 ? 12.116 -5.579 -15.750 1.00 78.44 84 HIS A O 1
ATOM 666 N N . ALA A 1 85 ? 12.279 -5.727 -13.513 1.00 80.38 85 ALA A N 1
ATOM 667 C CA . ALA A 1 85 ? 13.709 -5.433 -13.436 1.00 80.38 85 ALA A CA 1
ATOM 668 C C . ALA A 1 85 ? 14.384 -6.284 -12.339 1.00 80.38 85 ALA A C 1
ATOM 670 O O . ALA A 1 85 ? 14.739 -5.764 -11.280 1.00 80.38 85 ALA A O 1
ATOM 671 N N . PRO A 1 86 ? 14.554 -7.602 -12.567 1.00 80.38 86 PRO A N 1
ATOM 672 C CA . PRO A 1 86 ? 15.049 -8.529 -11.545 1.00 80.38 86 PRO A CA 1
ATOM 673 C C . PRO A 1 86 ? 16.503 -8.269 -11.130 1.00 80.38 86 PRO A C 1
ATOM 675 O O . PRO A 1 86 ? 16.881 -8.608 -10.010 1.00 80.38 86 PRO A O 1
ATOM 678 N N . ASP A 1 87 ? 17.294 -7.644 -12.004 1.00 87.25 87 ASP A N 1
ATOM 679 C CA . ASP A 1 87 ? 18.716 -7.366 -11.779 1.00 87.25 87 ASP A CA 1
ATOM 680 C C . ASP A 1 87 ? 18.981 -5.952 -11.223 1.00 87.25 87 ASP A C 1
ATOM 682 O O . ASP A 1 87 ? 20.131 -5.573 -10.993 1.00 87.25 87 ASP A O 1
ATOM 686 N N . ASP A 1 88 ? 17.933 -5.155 -10.983 1.00 85.31 88 ASP A N 1
ATOM 687 C CA . ASP A 1 88 ? 18.068 -3.818 -10.404 1.00 85.31 88 ASP A CA 1
ATOM 688 C C . ASP A 1 88 ? 18.161 -3.898 -8.870 1.00 85.31 88 ASP A C 1
ATOM 690 O O . ASP A 1 88 ? 17.165 -3.999 -8.147 1.00 85.31 88 ASP A O 1
ATOM 694 N N . ALA A 1 89 ? 19.392 -3.844 -8.357 1.00 88.38 89 ALA A N 1
ATOM 695 C CA . ALA A 1 89 ? 19.669 -3.908 -6.924 1.00 88.38 89 ALA A CA 1
ATOM 696 C C . ALA A 1 89 ? 19.085 -2.722 -6.132 1.00 88.38 89 ALA A C 1
ATOM 698 O O . ALA A 1 89 ? 18.714 -2.890 -4.967 1.00 88.38 89 ALA A O 1
ATOM 699 N N . ALA A 1 90 ? 18.993 -1.533 -6.740 1.00 87.81 90 ALA A N 1
ATOM 700 C CA . ALA A 1 90 ? 18.418 -0.364 -6.081 1.00 87.81 90 ALA A CA 1
ATOM 701 C C . ALA A 1 90 ? 16.901 -0.536 -5.926 1.00 87.81 90 ALA A C 1
ATOM 703 O O . ALA A 1 90 ? 16.361 -0.332 -4.834 1.00 87.81 90 ALA A O 1
ATOM 704 N N . LEU A 1 91 ? 16.238 -1.011 -6.984 1.00 85.69 91 LEU A N 1
ATOM 705 C CA . LEU A 1 91 ? 14.824 -1.368 -6.949 1.00 85.69 91 LEU A CA 1
ATOM 706 C C . LEU A 1 91 ? 14.548 -2.496 -5.948 1.00 85.69 91 LEU A C 1
ATOM 708 O O . LEU A 1 91 ? 13.579 -2.426 -5.190 1.00 85.69 91 LEU A O 1
ATOM 712 N N . ALA A 1 92 ? 15.405 -3.517 -5.898 1.00 88.81 92 ALA A N 1
ATOM 713 C CA . ALA A 1 92 ? 15.257 -4.636 -4.972 1.00 88.81 92 ALA A CA 1
ATOM 714 C C . ALA A 1 92 ? 15.297 -4.189 -3.498 1.00 88.81 92 ALA A C 1
ATOM 716 O O . ALA A 1 92 ? 14.445 -4.607 -2.706 1.00 88.81 92 ALA A O 1
ATOM 717 N N . GLU A 1 93 ? 16.232 -3.307 -3.123 1.00 91.62 93 GLU A N 1
ATOM 718 C CA . GLU A 1 93 ? 16.297 -2.762 -1.758 1.00 91.62 93 GLU A CA 1
ATOM 719 C C . GLU A 1 93 ? 15.067 -1.907 -1.437 1.00 91.62 93 GLU A C 1
ATOM 721 O O . GLU A 1 93 ? 14.495 -2.002 -0.346 1.00 91.62 93 GLU A O 1
ATOM 726 N N . GLN A 1 94 ? 14.604 -1.115 -2.403 1.00 90.50 94 GLN A N 1
ATOM 727 C CA . GLN A 1 94 ? 13.419 -0.283 -2.236 1.00 90.50 94 GLN A CA 1
ATOM 728 C C . GLN A 1 94 ? 12.146 -1.124 -2.056 1.00 90.50 94 GLN A C 1
ATOM 730 O O . GLN A 1 94 ? 11.376 -0.911 -1.115 1.00 90.50 94 GLN A O 1
ATOM 735 N N . VAL A 1 95 ? 11.974 -2.168 -2.866 1.00 91.81 95 VAL A N 1
ATOM 736 C CA . VAL A 1 95 ? 10.898 -3.153 -2.713 1.00 91.81 95 VAL A CA 1
ATOM 737 C C . VAL A 1 95 ? 10.976 -3.856 -1.354 1.00 91.81 95 VAL A C 1
ATOM 739 O O . VAL A 1 95 ? 9.951 -4.039 -0.686 1.00 91.81 95 VAL A O 1
ATOM 742 N N . ALA A 1 96 ? 12.175 -4.222 -0.895 1.00 94.25 96 ALA A N 1
ATOM 743 C CA . ALA A 1 96 ? 12.359 -4.808 0.429 1.00 94.25 96 ALA A CA 1
ATOM 744 C C . ALA A 1 96 ? 11.951 -3.828 1.545 1.00 94.25 96 ALA A C 1
ATOM 746 O O . ALA A 1 96 ? 11.294 -4.229 2.514 1.00 94.25 96 ALA A O 1
ATOM 747 N N . ALA A 1 97 ? 12.266 -2.538 1.401 1.00 94.62 97 ALA A N 1
ATOM 748 C CA . ALA A 1 97 ? 11.830 -1.498 2.325 1.00 94.62 97 ALA A CA 1
ATOM 749 C C . ALA A 1 97 ? 10.299 -1.379 2.379 1.00 94.62 97 ALA A C 1
ATOM 751 O O . ALA A 1 97 ? 9.740 -1.318 3.482 1.00 94.62 97 ALA A O 1
ATOM 752 N N . TRP A 1 98 ? 9.611 -1.445 1.235 1.00 95.00 98 TRP A N 1
ATOM 753 C CA . TRP A 1 98 ? 8.147 -1.409 1.193 1.00 95.00 98 TRP A CA 1
ATOM 754 C C . TRP A 1 98 ? 7.508 -2.609 1.881 1.00 95.00 98 TRP A C 1
ATOM 756 O O . TRP A 1 98 ? 6.587 -2.436 2.683 1.00 95.00 98 TRP A O 1
ATOM 766 N N . ARG A 1 99 ? 8.028 -3.820 1.646 1.00 95.81 99 ARG A N 1
ATOM 767 C CA . ARG A 1 99 ? 7.551 -5.039 2.324 1.00 95.81 99 ARG A CA 1
ATOM 768 C C . ARG A 1 99 ? 7.701 -4.931 3.838 1.00 95.81 99 ARG A C 1
ATOM 770 O O . ARG A 1 99 ? 6.721 -5.090 4.564 1.00 95.81 99 ARG A O 1
ATOM 777 N N . ARG A 1 100 ? 8.887 -4.535 4.318 1.00 97.19 100 ARG A N 1
ATOM 778 C CA . ARG A 1 100 ? 9.132 -4.281 5.752 1.00 97.19 100 ARG A CA 1
ATOM 779 C C . ARG A 1 100 ? 8.221 -3.179 6.303 1.00 97.19 100 ARG A C 1
ATOM 781 O O . ARG A 1 100 ? 7.827 -3.209 7.470 1.00 97.19 100 ARG A O 1
ATOM 788 N N . GLY A 1 101 ? 7.903 -2.171 5.494 1.00 96.56 101 GLY A N 1
ATOM 789 C CA . GLY A 1 101 ? 6.910 -1.146 5.806 1.00 96.56 101 GLY A CA 1
ATOM 790 C C . GLY A 1 101 ? 5.526 -1.749 6.038 1.00 96.56 101 GLY A C 1
ATOM 791 O O . GLY A 1 101 ? 4.943 -1.536 7.103 1.00 96.56 101 GLY A O 1
ATOM 792 N N . ALA A 1 102 ? 5.041 -2.541 5.083 1.00 96.56 102 ALA A N 1
ATOM 793 C CA . ALA A 1 102 ? 3.731 -3.179 5.133 1.00 96.56 102 ALA A CA 1
ATOM 794 C C . ALA A 1 102 ? 3.598 -4.133 6.328 1.00 96.56 102 ALA A C 1
ATOM 796 O O . ALA A 1 102 ? 2.607 -4.076 7.055 1.00 96.56 102 ALA A O 1
ATOM 797 N N . ASP A 1 103 ? 4.625 -4.935 6.603 1.00 97.12 103 ASP A N 1
ATOM 798 C CA . ASP A 1 103 ? 4.610 -5.890 7.714 1.00 97.12 103 ASP A CA 1
ATOM 799 C C . ASP A 1 103 ? 4.543 -5.190 9.077 1.00 97.12 103 ASP A C 1
ATOM 801 O O . ASP A 1 103 ? 3.779 -5.595 9.956 1.00 97.12 103 ASP A O 1
ATOM 805 N N . ARG A 1 104 ? 5.270 -4.077 9.249 1.00 97.81 104 ARG A N 1
ATOM 806 C CA . ARG A 1 104 ? 5.180 -3.254 10.468 1.00 97.81 104 ARG A CA 1
ATOM 807 C C . ARG A 1 104 ? 3.784 -2.658 10.659 1.00 97.81 104 ARG A C 1
ATOM 809 O O . ARG A 1 104 ? 3.319 -2.541 11.793 1.00 97.81 104 ARG A O 1
ATOM 816 N N . ILE A 1 105 ? 3.114 -2.273 9.574 1.00 97.12 105 ILE A N 1
ATOM 817 C CA . ILE A 1 105 ? 1.751 -1.731 9.630 1.00 97.12 105 ILE A CA 1
ATOM 818 C C . ILE A 1 105 ? 0.748 -2.840 9.975 1.00 97.12 105 ILE A C 1
ATOM 820 O O . ILE A 1 105 ? -0.114 -2.614 10.823 1.00 97.12 105 ILE A O 1
ATOM 824 N N . ASP A 1 106 ? 0.888 -4.046 9.420 1.00 96.88 106 ASP A N 1
ATOM 825 C CA . ASP A 1 106 ? 0.037 -5.192 9.779 1.00 96.88 106 ASP A CA 1
ATOM 826 C C . ASP A 1 106 ? 0.192 -5.597 11.254 1.00 96.88 106 ASP A C 1
ATOM 828 O O . ASP A 1 106 ? -0.797 -5.845 11.957 1.00 96.88 106 ASP A O 1
ATOM 832 N N . GLN A 1 107 ? 1.423 -5.587 11.771 1.00 96.88 107 GLN A N 1
ATOM 833 C CA . GLN A 1 107 ? 1.678 -5.778 13.201 1.00 96.88 107 GLN A CA 1
ATOM 834 C C . GLN A 1 107 ? 0.996 -4.683 14.035 1.00 96.88 107 GLN A C 1
ATOM 836 O O . GLN A 1 107 ? 0.307 -4.977 15.015 1.00 96.88 107 GLN A O 1
ATOM 841 N N . ALA A 1 108 ? 1.107 -3.415 13.625 1.00 96.12 108 ALA A N 1
ATOM 842 C CA . ALA A 1 108 ? 0.438 -2.308 14.304 1.00 96.12 108 ALA A CA 1
ATOM 843 C C . ALA A 1 108 ? -1.096 -2.438 14.265 1.00 96.12 108 ALA A C 1
ATOM 845 O O . ALA A 1 108 ? -1.760 -2.158 15.264 1.00 96.12 108 ALA A O 1
ATOM 846 N N . LEU A 1 109 ? -1.668 -2.914 13.157 1.00 94.31 109 LEU A N 1
ATOM 847 C CA . LEU A 1 109 ? -3.102 -3.162 13.018 1.00 94.31 109 LEU A CA 1
ATOM 848 C C . LEU A 1 109 ? -3.579 -4.287 13.952 1.00 94.31 109 LEU A C 1
ATOM 850 O O . LEU A 1 109 ? -4.653 -4.188 14.549 1.00 94.31 109 LEU A O 1
ATOM 854 N N . THR A 1 110 ? -2.756 -5.317 14.146 1.00 95.00 110 THR A N 1
ATOM 855 C CA . THR A 1 110 ? -3.009 -6.378 15.135 1.00 95.00 110 THR A CA 1
ATOM 856 C C . THR A 1 110 ? -3.055 -5.806 16.553 1.00 95.00 110 THR A C 1
ATOM 858 O O . THR A 1 110 ? -3.970 -6.105 17.322 1.00 95.00 110 THR A O 1
ATOM 861 N N . LEU A 1 111 ? -2.138 -4.894 16.889 1.00 96.06 111 LEU A N 1
ATOM 862 C CA . LEU A 1 111 ? -2.144 -4.208 18.183 1.00 96.06 111 LEU A CA 1
ATOM 863 C C . LEU A 1 111 ? -3.365 -3.292 18.364 1.00 96.06 111 LEU A C 1
ATOM 865 O O . LEU A 1 111 ? -3.896 -3.207 19.472 1.00 96.06 111 LEU A O 1
ATOM 869 N N . VAL A 1 112 ? -3.848 -2.633 17.302 1.00 95.31 112 VAL A N 1
ATOM 870 C CA . VAL A 1 112 ? -5.094 -1.842 17.341 1.00 95.31 112 VAL A CA 1
ATOM 871 C C . VAL A 1 112 ? -6.280 -2.715 17.749 1.00 95.31 112 VAL A C 1
ATOM 873 O O . VAL A 1 112 ? -7.105 -2.269 18.549 1.00 95.31 112 VAL A O 1
ATOM 876 N N . ALA A 1 113 ? -6.363 -3.952 17.247 1.00 91.88 113 ALA A N 1
ATOM 877 C CA . ALA A 1 113 ? -7.466 -4.867 17.548 1.00 91.88 113 ALA A CA 1
ATOM 878 C C . ALA A 1 113 ? -7.568 -5.217 19.045 1.00 91.88 113 ALA A C 1
ATOM 880 O O . ALA A 1 113 ? -8.670 -5.421 19.551 1.00 91.88 113 ALA A O 1
ATOM 881 N N . ALA A 1 114 ? -6.446 -5.202 19.771 1.00 95.19 114 ALA A N 1
ATOM 882 C CA . ALA A 1 114 ? -6.406 -5.429 21.215 1.00 95.19 114 ALA A CA 1
ATOM 883 C C . ALA A 1 114 ? -6.808 -4.196 22.055 1.00 95.19 114 ALA A C 1
ATOM 885 O O . ALA A 1 114 ? -7.009 -4.301 23.266 1.00 95.19 114 ALA A O 1
ATOM 886 N N . ARG A 1 115 ? -6.918 -3.003 21.452 1.00 94.50 115 ARG A N 1
ATOM 887 C CA . ARG A 1 115 ? -7.249 -1.749 22.154 1.00 94.50 115 ARG A CA 1
ATOM 888 C C . ARG A 1 115 ? -8.745 -1.438 22.082 1.00 94.50 115 ARG A C 1
ATOM 890 O O . ARG A 1 115 ? -9.458 -1.869 21.181 1.00 94.50 115 ARG A O 1
ATOM 897 N N . ARG A 1 116 ? -9.227 -0.599 23.007 1.00 94.81 116 ARG A N 1
ATOM 898 C CA . ARG A 1 116 ? -10.620 -0.111 23.046 1.00 94.81 116 ARG A CA 1
ATOM 899 C C . ARG A 1 116 ? -10.690 1.418 23.144 1.00 94.81 116 ARG A C 1
ATOM 901 O O . ARG A 1 116 ? -9.698 2.086 23.442 1.00 94.81 116 ARG A O 1
ATOM 908 N N . GLY A 1 117 ? -11.868 1.974 22.863 1.00 93.94 117 GLY A N 1
ATOM 909 C CA . GLY A 1 117 ? -12.187 3.388 23.085 1.00 93.94 117 GLY A CA 1
ATOM 910 C C . GLY A 1 117 ? -11.288 4.381 22.335 1.00 93.94 117 GLY A C 1
ATOM 911 O O . GLY A 1 117 ? -10.952 4.200 21.164 1.00 93.94 117 GLY A O 1
ATOM 912 N N . LEU A 1 118 ? -10.913 5.472 23.008 1.00 93.44 118 LEU A N 1
ATOM 913 C CA . LEU A 1 118 ? -10.115 6.554 22.417 1.00 93.44 118 LEU A CA 1
ATOM 914 C C . LEU A 1 118 ? -8.697 6.112 22.023 1.00 93.44 118 LEU A C 1
ATOM 916 O O . LEU A 1 118 ? -8.201 6.532 20.979 1.00 93.44 118 LEU A O 1
ATOM 920 N N . ALA A 1 119 ? -8.073 5.235 22.813 1.00 93.19 119 ALA A N 1
ATOM 921 C CA . ALA A 1 119 ? -6.745 4.700 22.517 1.00 93.19 119 ALA A CA 1
ATOM 922 C C . ALA A 1 119 ? -6.738 3.916 21.196 1.00 93.19 119 ALA A C 1
ATOM 924 O O . ALA A 1 119 ? -5.864 4.138 20.358 1.00 93.19 119 ALA A O 1
ATOM 925 N N . ARG A 1 120 ? -7.760 3.075 20.973 1.00 94.75 120 ARG A N 1
ATOM 926 C CA . ARG A 1 120 ? -7.961 2.365 19.701 1.00 94.75 120 ARG A CA 1
ATOM 927 C C . ARG A 1 120 ? -8.080 3.336 18.532 1.00 94.75 120 ARG A C 1
ATOM 929 O O . ARG A 1 120 ? -7.373 3.178 17.546 1.00 94.75 120 ARG A O 1
ATOM 936 N N . ARG A 1 121 ? -8.945 4.351 18.654 1.00 91.75 121 ARG A N 1
ATOM 937 C CA . ARG A 1 121 ? -9.188 5.341 17.587 1.00 91.75 121 ARG A CA 1
ATOM 938 C C . ARG A 1 121 ? -7.914 6.091 17.193 1.00 91.75 121 ARG A C 1
ATOM 940 O O . ARG A 1 121 ? -7.594 6.155 16.014 1.00 91.75 121 ARG A O 1
ATOM 947 N N . ARG A 1 122 ? -7.151 6.592 18.171 1.00 93.56 122 ARG A N 1
ATOM 948 C CA . ARG A 1 122 ? -5.881 7.301 17.919 1.00 93.56 122 ARG A CA 1
ATOM 949 C C . ARG A 1 122 ? -4.822 6.399 17.292 1.00 93.56 122 ARG A C 1
ATOM 951 O O . ARG A 1 122 ? -4.083 6.833 16.418 1.00 93.56 122 ARG A O 1
ATOM 958 N N . MET A 1 123 ? -4.731 5.153 17.753 1.00 93.69 123 MET A N 1
ATOM 959 C CA . MET A 1 123 ? -3.778 4.202 17.192 1.00 93.69 123 MET A CA 1
ATOM 960 C C . MET A 1 123 ? -4.147 3.833 15.753 1.00 93.69 123 MET A C 1
ATOM 962 O O . MET A 1 123 ? -3.270 3.842 14.899 1.00 93.69 123 MET A O 1
ATOM 966 N N . LEU A 1 124 ? -5.431 3.598 15.475 1.00 93.50 124 LEU A N 1
ATOM 967 C CA . LEU A 1 124 ? -5.925 3.328 14.127 1.00 93.50 124 LEU A CA 1
ATOM 968 C C . LEU A 1 124 ? -5.646 4.494 13.173 1.00 93.50 124 LEU A C 1
ATOM 970 O O . LEU A 1 124 ? -5.143 4.258 12.084 1.00 93.50 124 LEU A O 1
ATOM 974 N 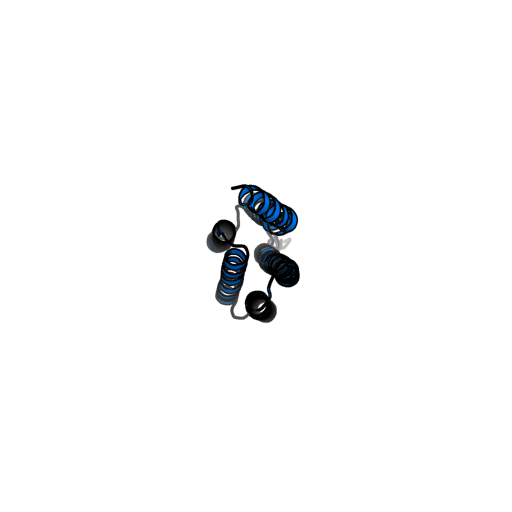N . ALA A 1 125 ? -5.891 5.736 13.598 1.00 89.81 125 ALA A N 1
ATOM 975 C CA . ALA A 1 125 ? -5.594 6.915 12.785 1.00 89.81 125 ALA A CA 1
ATOM 976 C C . ALA A 1 125 ? -4.110 6.978 12.375 1.00 89.81 125 ALA A C 1
ATOM 978 O O . ALA A 1 125 ? -3.807 7.222 11.212 1.00 89.81 125 ALA A O 1
ATOM 979 N N . ARG A 1 126 ? -3.180 6.670 13.292 1.00 92.62 126 ARG A N 1
ATOM 980 C CA . ARG A 1 126 ? -1.742 6.596 12.969 1.00 92.62 126 ARG A CA 1
ATOM 981 C C . ARG A 1 126 ? -1.398 5.455 12.013 1.00 92.62 126 ARG A C 1
ATOM 983 O O . ARG A 1 126 ? -0.496 5.594 11.196 1.00 92.62 126 ARG A O 1
ATOM 990 N N . VAL A 1 127 ? -2.082 4.315 12.134 1.00 94.44 127 VAL A N 1
ATOM 991 C CA . VAL A 1 127 ? -1.905 3.184 11.210 1.00 94.44 127 VAL A CA 1
ATOM 992 C C . VAL A 1 127 ? -2.360 3.574 9.805 1.00 94.44 127 VAL A C 1
ATOM 994 O O . VAL A 1 127 ? -1.636 3.300 8.853 1.00 94.44 127 VAL A O 1
ATOM 997 N N . VAL A 1 128 ? -3.503 4.252 9.679 1.00 90.75 128 VAL A N 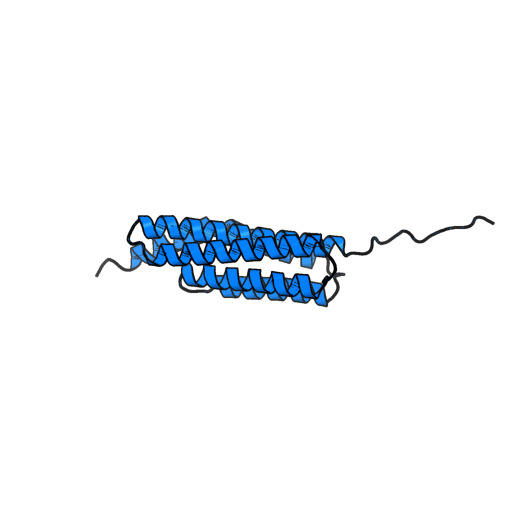1
ATOM 998 C CA . VAL A 1 128 ? -4.001 4.772 8.395 1.00 90.75 128 VAL A CA 1
ATOM 999 C C . VAL A 1 128 ? -2.997 5.748 7.785 1.00 90.75 128 VAL A C 1
ATOM 1001 O O . VAL A 1 128 ? -2.512 5.492 6.692 1.00 90.75 128 VAL A O 1
ATOM 1004 N N . GLU A 1 129 ? -2.568 6.770 8.528 1.00 88.56 129 GLU A N 1
ATOM 1005 C CA . GLU A 1 129 ? -1.596 7.762 8.042 1.00 88.56 129 GLU A CA 1
ATOM 1006 C C . GLU A 1 129 ? -0.288 7.117 7.556 1.00 88.56 129 GLU A C 1
ATOM 1008 O O . GLU A 1 129 ? 0.240 7.461 6.499 1.00 88.56 129 GLU A O 1
ATOM 1013 N N . ARG A 1 130 ? 0.229 6.134 8.304 1.00 92.81 130 ARG A N 1
ATOM 1014 C CA . ARG A 1 130 ? 1.443 5.406 7.918 1.00 92.81 130 ARG A CA 1
ATOM 1015 C C . ARG A 1 130 ? 1.233 4.533 6.679 1.00 92.81 130 ARG A C 1
ATOM 1017 O O . ARG A 1 130 ? 2.170 4.349 5.908 1.00 92.81 130 ARG A O 1
ATOM 1024 N N . THR A 1 131 ? 0.026 4.003 6.498 1.00 92.69 131 THR A N 1
ATOM 1025 C CA . THR A 1 131 ? -0.359 3.244 5.301 1.00 92.69 131 THR A CA 1
ATOM 1026 C C . THR A 1 131 ? -0.419 4.150 4.083 1.00 92.69 131 THR A C 1
ATOM 1028 O O . THR A 1 131 ? 0.126 3.794 3.044 1.00 92.69 131 THR A O 1
ATOM 1031 N N . ASP A 1 132 ? -1.015 5.332 4.225 1.00 87.31 132 ASP A N 1
ATOM 1032 C CA . ASP A 1 132 ? -1.112 6.311 3.144 1.00 87.31 132 ASP A CA 1
ATOM 1033 C C . ASP A 1 132 ? 0.270 6.833 2.739 1.00 87.31 132 ASP A C 1
ATOM 1035 O O . ASP A 1 132 ? 0.550 6.960 1.552 1.00 87.31 132 ASP A O 1
ATOM 1039 N N . ALA A 1 133 ? 1.160 7.074 3.709 1.00 89.06 133 ALA A N 1
ATOM 1040 C CA . ALA A 1 133 ? 2.544 7.457 3.434 1.00 89.06 133 ALA A CA 1
ATOM 1041 C C . ALA A 1 133 ? 3.307 6.364 2.670 1.00 89.06 133 ALA A C 1
ATOM 1043 O O . ALA A 1 133 ? 3.974 6.665 1.686 1.00 89.06 133 ALA A O 1
ATOM 1044 N N . LEU A 1 134 ? 3.172 5.101 3.091 1.00 92.31 134 LEU A N 1
ATOM 1045 C CA . LEU A 1 134 ? 3.814 3.974 2.414 1.00 92.31 134 LEU A CA 1
ATOM 1046 C C . LEU A 1 134 ? 3.273 3.775 0.993 1.00 92.31 134 LEU A C 1
ATOM 1048 O O . LEU A 1 134 ? 4.036 3.499 0.074 1.00 92.31 134 LEU A O 1
ATOM 1052 N N . ALA A 1 135 ? 1.956 3.905 0.813 1.00 87.69 135 ALA A N 1
ATOM 1053 C CA . ALA A 1 135 ? 1.346 3.830 -0.505 1.00 87.69 135 ALA A CA 1
ATOM 1054 C C . ALA A 1 135 ? 1.846 4.969 -1.402 1.00 87.69 135 ALA A C 1
ATOM 1056 O O . ALA A 1 135 ? 2.276 4.699 -2.516 1.00 87.69 135 ALA A O 1
ATOM 1057 N N . GLY A 1 136 ? 1.851 6.211 -0.906 1.00 85.38 136 GLY A N 1
ATOM 1058 C CA . GLY A 1 136 ? 2.384 7.362 -1.637 1.00 85.38 136 GLY A CA 1
ATOM 1059 C C . GLY A 1 136 ? 3.823 7.136 -2.098 1.00 85.38 136 GLY A C 1
ATOM 1060 O O . GLY A 1 136 ? 4.092 7.233 -3.287 1.00 85.38 136 GLY A O 1
ATOM 1061 N N . GLU A 1 137 ? 4.710 6.713 -1.193 1.00 88.38 137 GLU A N 1
ATOM 1062 C CA . GLU A 1 137 ? 6.110 6.407 -1.516 1.00 88.38 137 GLU A CA 1
ATOM 1063 C C . GLU A 1 137 ? 6.245 5.355 -2.629 1.00 88.38 137 GLU A C 1
ATOM 1065 O O . GLU A 1 137 ? 7.025 5.541 -3.563 1.00 88.38 137 GLU A O 1
ATOM 1070 N N . ALA A 1 138 ? 5.473 4.265 -2.553 1.00 87.94 138 ALA A N 1
ATOM 1071 C CA . ALA A 1 138 ? 5.527 3.200 -3.549 1.00 87.94 138 ALA A CA 1
ATOM 1072 C C . ALA A 1 138 ? 5.082 3.674 -4.942 1.00 87.94 138 ALA A C 1
ATOM 1074 O O . ALA A 1 138 ? 5.689 3.315 -5.949 1.00 87.94 138 ALA A O 1
ATOM 1075 N N . PHE A 1 139 ? 4.036 4.498 -5.007 1.00 82.88 139 PHE A N 1
ATOM 1076 C CA . PHE A 1 139 ? 3.540 5.043 -6.270 1.00 82.88 139 PHE A CA 1
ATOM 1077 C C . PHE A 1 139 ? 4.433 6.152 -6.831 1.00 82.88 139 PHE A C 1
ATOM 1079 O O . PHE A 1 139 ? 4.670 6.165 -8.036 1.00 82.88 139 PHE A O 1
ATOM 1086 N N . ASP A 1 140 ? 4.946 7.051 -5.990 1.00 82.69 140 ASP A N 1
ATOM 1087 C CA . ASP A 1 140 ? 5.848 8.122 -6.424 1.00 82.69 140 ASP A CA 1
ATOM 1088 C C . ASP A 1 140 ? 7.107 7.532 -7.073 1.00 82.69 140 ASP A C 1
ATOM 1090 O O . ASP A 1 140 ? 7.552 7.997 -8.123 1.00 82.69 140 ASP A O 1
ATOM 1094 N N . GLN A 1 141 ? 7.642 6.452 -6.499 1.00 81.56 141 GLN A N 1
ATOM 1095 C CA . GLN A 1 141 ? 8.784 5.751 -7.081 1.00 81.56 141 GLN A CA 1
ATOM 1096 C C . GLN A 1 141 ? 8.437 4.988 -8.350 1.00 81.56 141 GLN A C 1
ATOM 1098 O O . GLN A 1 141 ? 9.195 5.051 -9.311 1.00 81.56 141 GLN A O 1
ATOM 1103 N N . LEU A 1 142 ? 7.273 4.338 -8.405 1.00 78.12 142 LEU A N 1
ATOM 1104 C CA . LEU A 1 142 ? 6.804 3.686 -9.626 1.00 78.12 142 LEU A CA 1
ATOM 1105 C C . LEU A 1 142 ? 6.715 4.683 -10.795 1.00 78.12 142 LEU A C 1
ATOM 1107 O O . LEU A 1 142 ? 7.122 4.370 -11.914 1.00 78.12 142 LEU A O 1
ATOM 1111 N N . VAL A 1 143 ? 6.226 5.899 -10.533 1.00 76.75 143 VAL A N 1
ATOM 1112 C CA . VAL A 1 143 ? 6.189 6.991 -11.516 1.00 76.75 143 VAL A CA 1
ATOM 1113 C C . VAL A 1 143 ? 7.606 7.442 -11.890 1.00 76.75 143 VAL A C 1
ATOM 1115 O O . VAL A 1 143 ? 7.915 7.565 -13.076 1.00 76.75 143 VAL A O 1
ATOM 1118 N N . ALA A 1 144 ? 8.493 7.632 -10.909 1.00 77.38 144 ALA A N 1
ATOM 1119 C CA . ALA A 1 144 ? 9.872 8.058 -11.147 1.00 77.38 144 ALA A CA 1
ATOM 1120 C C . ALA A 1 144 ? 10.699 7.032 -11.947 1.00 77.38 144 ALA A C 1
ATOM 1122 O O . ALA A 1 144 ? 11.457 7.421 -12.837 1.00 77.38 144 ALA A O 1
ATOM 1123 N N . ASP A 1 145 ? 10.559 5.737 -11.656 1.00 72.50 145 ASP A N 1
ATOM 1124 C CA . ASP A 1 145 ? 11.212 4.648 -12.393 1.00 72.50 145 ASP A CA 1
ATOM 1125 C C . ASP A 1 145 ? 10.685 4.563 -13.828 1.00 72.50 145 ASP A C 1
ATOM 1127 O O . ASP A 1 145 ? 11.467 4.468 -14.775 1.00 72.50 145 ASP A O 1
ATOM 1131 N N . THR A 1 146 ? 9.365 4.684 -14.004 1.00 70.75 146 THR A N 1
ATOM 1132 C CA . THR A 1 146 ? 8.735 4.681 -15.332 1.00 70.75 146 THR A CA 1
ATOM 1133 C C . THR A 1 146 ? 9.220 5.858 -16.188 1.00 70.75 146 THR A C 1
ATOM 1135 O O . THR A 1 146 ? 9.478 5.688 -17.378 1.00 70.75 146 THR A O 1
ATOM 1138 N N . GLY A 1 147 ? 9.406 7.040 -15.589 1.00 64.62 147 GLY A N 1
ATOM 1139 C CA . GLY A 1 147 ? 9.991 8.198 -16.272 1.00 64.62 147 GLY A CA 1
ATOM 1140 C C . GLY A 1 147 ? 11.467 8.007 -16.649 1.00 64.62 147 GLY A C 1
ATOM 1141 O O . GLY A 1 147 ? 11.887 8.441 -17.718 1.00 64.62 147 GLY A O 1
ATOM 1142 N N . ARG A 1 148 ? 12.257 7.318 -15.811 1.00 67.12 148 ARG A N 1
ATOM 1143 C CA . ARG A 1 148 ? 13.687 7.041 -16.065 1.00 67.12 148 ARG A CA 1
ATOM 1144 C C . ARG A 1 148 ? 13.930 6.014 -17.172 1.00 67.12 148 ARG A C 1
ATOM 1146 O O . ARG A 1 148 ? 14.968 6.071 -17.823 1.00 67.12 148 ARG A O 1
ATOM 1153 N N . GLN A 1 149 ? 12.996 5.090 -17.393 1.00 57.94 149 GLN A N 1
ATOM 1154 C CA . GLN A 1 149 ? 13.093 4.073 -18.446 1.00 57.94 149 GLN A CA 1
ATOM 1155 C C . GLN A 1 149 ? 12.769 4.604 -19.854 1.00 57.94 149 GLN A C 1
ATOM 1157 O O . GLN A 1 149 ? 12.874 3.848 -20.822 1.00 57.94 149 GLN A O 1
ATOM 1162 N N . GLN A 1 150 ? 12.405 5.884 -20.007 1.00 54.28 150 GLN A N 1
ATOM 1163 C CA . GLN A 1 150 ? 12.289 6.482 -21.333 1.00 54.28 150 GLN A CA 1
ATOM 1164 C C . GLN A 1 150 ? 13.677 6.632 -21.981 1.00 54.28 150 GLN A C 1
ATOM 1166 O O . GLN A 1 150 ? 14.549 7.301 -21.419 1.00 54.28 150 GLN A O 1
ATOM 1171 N N . PRO A 1 151 ? 13.907 6.063 -23.178 1.00 47.69 151 PRO A N 1
ATOM 1172 C CA . PRO A 1 151 ? 15.094 6.393 -23.946 1.00 47.69 151 PRO A CA 1
ATOM 1173 C C . PRO A 1 151 ? 15.025 7.875 -24.324 1.00 47.69 151 PRO A C 1
ATOM 1175 O O . PRO A 1 151 ? 14.060 8.318 -24.946 1.00 47.69 151 PRO A O 1
ATOM 1178 N N . SER A 1 152 ? 16.047 8.646 -23.942 1.00 43.00 152 SER A N 1
ATOM 1179 C CA . SER A 1 152 ? 16.189 10.039 -24.373 1.00 43.00 152 SER A CA 1
ATOM 1180 C C . SER A 1 152 ? 16.079 10.114 -25.902 1.00 43.00 152 SER A C 1
ATOM 1182 O O . SER A 1 152 ? 16.862 9.450 -26.592 1.00 43.00 152 SER A O 1
ATOM 1184 N N . PRO A 1 153 ? 15.145 10.901 -26.465 1.00 47.44 153 PRO A N 1
ATOM 1185 C CA . PRO A 1 153 ? 15.085 11.103 -27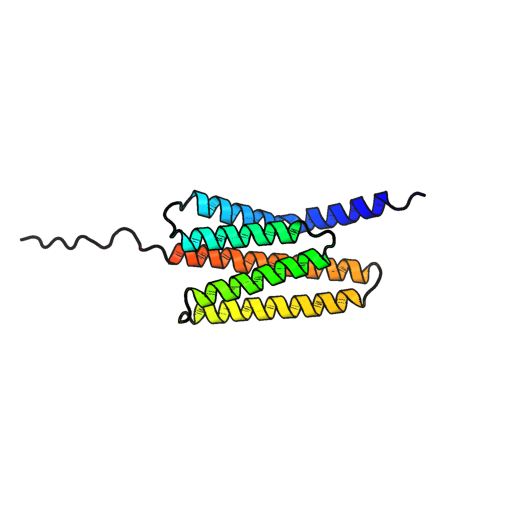.899 1.00 47.44 153 PRO A CA 1
ATOM 1186 C C . PRO A 1 153 ? 16.230 12.043 -28.298 1.00 47.44 153 PRO A C 1
ATOM 1188 O O . PRO A 1 153 ? 16.069 13.259 -28.304 1.00 47.44 153 PRO A O 1
ATOM 1191 N N . GLY A 1 154 ? 17.398 11.478 -28.620 1.00 49.28 154 GLY A N 1
ATOM 1192 C CA . GLY A 1 154 ? 18.435 12.187 -29.373 1.00 49.28 154 GLY A CA 1
ATOM 1193 C C . GLY A 1 154 ? 19.852 12.138 -28.805 1.00 49.28 154 GLY A C 1
ATOM 1194 O O . GLY A 1 154 ? 20.368 13.154 -28.360 1.00 49.28 154 GLY A O 1
ATOM 1195 N N . THR A 1 155 ? 20.534 11.007 -28.988 1.00 48.78 155 THR A N 1
ATOM 1196 C CA . THR A 1 155 ? 21.970 11.026 -29.322 1.00 48.78 155 THR A CA 1
ATOM 1197 C C . THR A 1 155 ? 22.146 10.191 -30.581 1.00 48.78 155 THR A C 1
ATOM 1199 O O . THR A 1 155 ? 22.500 9.019 -30.541 1.00 48.78 155 THR A O 1
ATOM 1202 N N . GLY A 1 156 ? 21.772 10.781 -31.711 1.00 51.84 156 GLY A N 1
ATOM 1203 C CA . GLY A 1 156 ? 21.789 10.131 -33.013 1.00 51.84 156 GLY A CA 1
ATOM 1204 C C . GLY A 1 156 ? 21.902 11.165 -34.119 1.00 51.84 156 GLY A C 1
ATOM 1205 O O . GLY A 1 156 ? 20.927 11.417 -34.813 1.00 51.84 156 GLY A O 1
ATOM 1206 N N . ALA A 1 157 ? 23.076 11.781 -34.234 1.00 50.47 157 ALA A N 1
ATOM 1207 C CA . ALA A 1 157 ? 23.640 12.242 -35.500 1.00 50.47 157 ALA A CA 1
ATOM 1208 C C . ALA A 1 157 ? 25.128 12.542 -35.279 1.00 50.47 157 ALA A C 1
ATOM 1210 O O . ALA A 1 157 ? 25.542 13.687 -35.115 1.00 50.47 157 ALA A O 1
ATOM 1211 N N . ASP A 1 158 ? 25.923 11.472 -35.257 1.00 53.41 158 ASP A N 1
ATOM 1212 C CA . ASP A 1 158 ? 27.280 11.529 -35.790 1.00 53.41 158 ASP A CA 1
ATOM 1213 C C . ASP A 1 158 ? 27.149 12.022 -37.240 1.00 53.41 158 ASP A C 1
ATOM 1215 O O . ASP A 1 158 ? 26.563 11.340 -38.085 1.00 53.41 158 ASP A O 1
ATOM 1219 N N . VAL A 1 159 ? 27.606 13.242 -37.514 1.00 56.56 159 VAL A N 1
ATOM 1220 C CA . VAL A 1 159 ? 27.786 13.735 -38.881 1.00 56.56 159 VAL A CA 1
ATOM 1221 C C . VAL A 1 159 ? 29.287 13.709 -39.139 1.00 56.56 159 VAL A C 1
ATOM 1223 O O . VAL A 1 159 ? 29.990 14.603 -38.666 1.00 56.56 159 VAL A O 1
ATOM 1226 N N . PRO A 1 160 ? 29.819 12.710 -39.864 1.00 60.94 160 PRO A N 1
ATOM 1227 C CA . PRO A 1 160 ? 31.158 12.828 -40.401 1.00 60.94 160 PRO A CA 1
ATOM 1228 C C . PRO A 1 160 ? 31.108 13.855 -41.536 1.00 60.94 160 PRO A C 1
ATOM 1230 O O . PRO A 1 160 ? 30.565 13.590 -42.609 1.00 60.94 160 PRO A O 1
ATOM 1233 N N . SER A 1 161 ? 31.650 15.044 -41.282 1.00 57.41 161 SER A N 1
ATOM 1234 C CA . SER A 1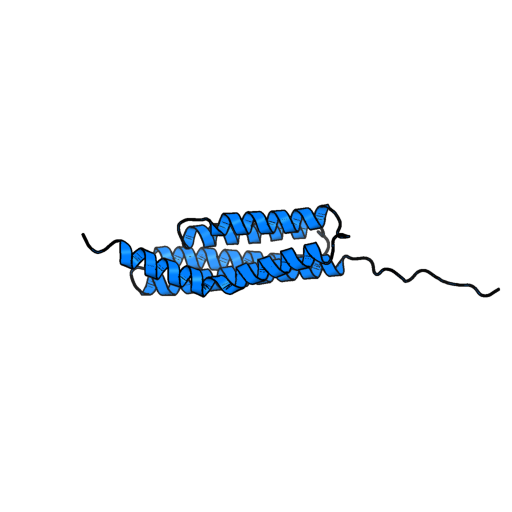 161 ? 31.980 16.001 -42.336 1.00 57.41 161 SER A CA 1
ATOM 1235 C C . SER A 1 161 ? 33.104 15.406 -43.184 1.00 57.41 161 SER A C 1
ATOM 1237 O O . SER A 1 161 ? 34.253 15.354 -42.742 1.00 57.41 161 SER A O 1
ATOM 1239 N N . GLY A 1 162 ? 32.741 14.900 -44.362 1.00 63.78 162 GLY A N 1
ATOM 1240 C CA . GLY A 1 162 ? 33.667 14.727 -45.481 1.00 63.78 162 GLY A CA 1
ATOM 1241 C C . GLY A 1 162 ? 33.933 16.051 -46.181 1.00 63.78 162 GLY A C 1
ATOM 1242 O O . GLY A 1 162 ? 33.052 16.939 -46.109 1.00 63.78 162 GLY A O 1
#

Radius of gyration: 20.03 Å; chains: 1; bounding box: 67×25×69 Å

Foldseek 3Di:
DPPDPVVVVVVVVLLVVLPDLLVVLLVVLVVLCVVCVVFDPVLNVLSVVLSVQLVVLSPDPDLLSSLVSLLVSLLVLLVVQCVVPVPPPVSPVVSVVLNVLSVVLVVLSVVLVVDDDPVSVVSSSVSSNSSSVSSSVSSVVSSVVSVVPDDPPDPDDPDPDD

Secondary structure (DSSP, 8-state):
--SSHHHHHHHHHHHHHHTHHHHHHHHHHHHHHHH-TTS-HHHHHHHHHHHHHHHHHHT-SSHHHHHHHHHHHHHHHHHHHHHH-TT-HHHHHHHHHHHHHHHHHHHHHHHHHT--HHHHHHHHHHHHHHHHHHHHHHHHHHHHHHHHTSPPS---------

Organism: NCBI:txid43670

pLDDT: mean 77.49, std 17.75, range [35.06, 97.81]